Protein AF-A0ABD2MM16-F1 (afdb_monomer_lite)

Structure (mmCIF, N/CA/C/O backbone):
data_AF-A0ABD2MM16-F1
#
_entry.id   AF-A0ABD2MM16-F1
#
loop_
_atom_site.group_PDB
_atom_site.id
_atom_site.type_symbol
_atom_site.label_atom_id
_atom_site.label_alt_id
_atom_site.label_comp_id
_atom_site.label_asym_id
_atom_site.label_entity_id
_atom_site.label_seq_id
_atom_site.pdbx_PDB_ins_code
_atom_site.Cartn_x
_atom_site.Cartn_y
_atom_site.Cartn_z
_atom_site.occupancy
_atom_site.B_iso_or_equiv
_atom_site.auth_seq_id
_atom_site.auth_comp_id
_atom_site.auth_asym_id
_atom_site.auth_atom_id
_atom_site.pdbx_PDB_model_num
ATOM 1 N N . MET A 1 1 ? 62.032 4.791 -33.119 1.00 46.34 1 MET A N 1
ATOM 2 C CA . MET A 1 1 ? 61.736 3.639 -33.998 1.00 46.34 1 MET A CA 1
ATOM 3 C C . MET A 1 1 ? 62.126 2.374 -33.253 1.00 46.34 1 MET A C 1
ATOM 5 O O . MET A 1 1 ? 63.136 2.426 -32.561 1.00 46.34 1 MET A O 1
ATOM 9 N N . ALA A 1 2 ? 61.323 1.317 -33.434 1.00 41.72 2 ALA A N 1
ATOM 10 C CA . ALA A 1 2 ? 61.252 0.031 -32.721 1.00 41.72 2 ALA A CA 1
ATOM 11 C C . ALA A 1 2 ? 60.578 0.062 -31.334 1.00 41.72 2 ALA A C 1
ATOM 13 O O . ALA A 1 2 ? 60.902 0.924 -30.526 1.00 41.72 2 ALA A O 1
ATOM 14 N N . GLU A 1 3 ? 59.758 -0.904 -30.924 1.00 45.78 3 GLU A N 1
ATOM 15 C CA . GLU A 1 3 ? 58.634 -1.665 -31.509 1.00 45.78 3 GLU A CA 1
ATOM 16 C C . GLU A 1 3 ? 58.072 -2.497 -30.333 1.00 45.78 3 GLU A C 1
ATOM 18 O O . GLU A 1 3 ? 58.836 -3.016 -29.523 1.00 45.78 3 GLU A O 1
ATOM 23 N N . ASP A 1 4 ? 56.745 -2.523 -30.213 1.00 50.81 4 ASP A N 1
ATOM 24 C CA . ASP A 1 4 ? 55.861 -3.578 -29.700 1.00 50.81 4 ASP A CA 1
ATOM 25 C C . ASP A 1 4 ? 56.329 -4.600 -28.642 1.00 50.81 4 ASP A C 1
ATOM 27 O O . ASP A 1 4 ? 57.158 -5.474 -28.879 1.00 50.81 4 ASP A O 1
ATOM 31 N N . ALA A 1 5 ? 55.580 -4.651 -27.533 1.00 50.53 5 ALA A N 1
ATOM 32 C CA . ALA A 1 5 ? 55.263 -5.911 -26.859 1.00 50.53 5 ALA A CA 1
ATOM 33 C C . ALA A 1 5 ? 53.827 -5.864 -26.308 1.00 50.53 5 ALA A C 1
ATOM 35 O O . ALA A 1 5 ? 53.541 -5.297 -25.254 1.00 50.53 5 ALA A O 1
ATOM 36 N N . GLN A 1 6 ? 52.914 -6.460 -27.074 1.00 45.72 6 GLN A N 1
ATOM 37 C CA . GLN A 1 6 ? 51.517 -6.704 -26.723 1.00 45.72 6 GLN A CA 1
ATOM 38 C C . GLN A 1 6 ? 51.407 -7.639 -25.511 1.00 45.72 6 GLN A C 1
ATOM 40 O O . GLN A 1 6 ? 51.865 -8.781 -25.541 1.00 45.72 6 GLN A O 1
ATOM 45 N N . THR A 1 7 ? 50.706 -7.196 -24.471 1.00 46.62 7 THR A N 1
ATOM 46 C CA . THR A 1 7 ? 50.263 -8.033 -23.352 1.00 46.62 7 THR A CA 1
ATOM 47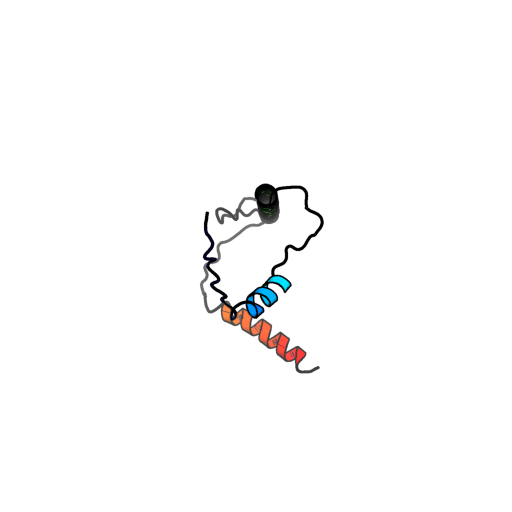 C C . THR A 1 7 ? 49.086 -8.916 -23.787 1.00 46.62 7 THR A C 1
ATOM 49 O O . THR A 1 7 ? 47.918 -8.575 -23.622 1.00 46.62 7 THR A O 1
ATOM 52 N N . LYS A 1 8 ? 49.378 -10.088 -24.363 1.00 49.06 8 LYS A N 1
ATOM 53 C CA . LYS A 1 8 ? 48.384 -11.150 -24.597 1.00 49.06 8 LYS A CA 1
ATOM 54 C C . LYS A 1 8 ? 48.285 -12.061 -23.370 1.00 49.06 8 LYS A C 1
ATOM 56 O O . LYS A 1 8 ? 48.871 -13.136 -23.349 1.00 49.06 8 LYS A O 1
ATOM 61 N N . ASN A 1 9 ? 47.503 -11.654 -22.372 1.00 43.84 9 ASN A N 1
ATOM 62 C CA . ASN A 1 9 ? 47.001 -12.581 -21.355 1.00 43.84 9 ASN A CA 1
ATOM 63 C C . ASN A 1 9 ? 45.690 -13.182 -21.870 1.00 43.84 9 ASN A C 1
ATOM 65 O O . ASN A 1 9 ? 44.625 -12.577 -21.766 1.00 43.84 9 ASN A O 1
ATOM 69 N N . ARG A 1 10 ? 45.798 -14.348 -22.509 1.00 44.19 10 ARG A N 1
ATOM 70 C CA . ARG A 1 10 ? 44.673 -15.110 -23.054 1.00 44.19 10 ARG A CA 1
ATOM 71 C C . ARG A 1 10 ? 44.162 -16.050 -21.959 1.00 44.19 10 ARG A C 1
ATOM 73 O O . ARG A 1 10 ? 44.714 -17.120 -21.737 1.00 44.19 10 ARG A O 1
ATOM 80 N N . ASP A 1 11 ? 43.147 -15.593 -21.232 1.00 52.03 11 ASP A N 1
ATOM 81 C CA . ASP A 1 11 ? 42.379 -16.388 -20.268 1.00 52.03 11 ASP A CA 1
ATOM 82 C C . ASP A 1 11 ? 41.362 -17.250 -21.042 1.00 52.03 11 ASP A C 1
ATOM 84 O O . ASP A 1 11 ? 40.191 -16.903 -21.181 1.00 52.03 11 ASP A O 1
ATOM 88 N N . GLU A 1 12 ? 41.840 -18.339 -21.652 1.00 56.81 12 GLU A N 1
ATOM 89 C CA . GLU A 1 12 ? 41.063 -19.210 -22.556 1.00 56.81 12 GLU A CA 1
ATOM 90 C C . GLU A 1 12 ? 40.096 -20.173 -21.822 1.00 56.81 12 GLU A C 1
ATOM 92 O O . GLU A 1 12 ? 39.495 -21.042 -22.445 1.00 56.81 12 GLU A O 1
ATOM 97 N N . GLY A 1 13 ? 39.899 -20.029 -20.504 1.00 50.56 13 GLY A N 1
ATOM 98 C CA . GLY A 1 13 ? 39.049 -20.926 -19.701 1.00 50.56 13 GLY A CA 1
ATOM 99 C C . GLY A 1 13 ? 37.681 -20.371 -19.282 1.00 50.56 13 GLY A C 1
ATOM 100 O O . GLY A 1 13 ? 36.898 -21.089 -18.657 1.00 50.56 13 GLY A O 1
ATOM 101 N N . ASN A 1 14 ? 37.380 -19.102 -19.574 1.00 52.84 14 ASN A N 1
ATOM 102 C CA . ASN A 1 14 ? 36.227 -18.387 -18.998 1.00 52.84 14 ASN A CA 1
ATOM 103 C C . ASN A 1 14 ? 35.135 -18.010 -20.023 1.00 52.84 14 ASN A C 1
ATOM 105 O O . ASN A 1 14 ? 34.104 -17.436 -19.664 1.00 52.84 14 ASN A O 1
ATOM 109 N N . ASP A 1 15 ? 35.358 -18.317 -21.300 1.00 56.81 15 ASP A N 1
ATOM 110 C CA . ASP A 1 15 ? 34.547 -17.807 -22.410 1.00 56.81 15 ASP A CA 1
ATOM 111 C C . ASP A 1 15 ? 33.161 -18.482 -22.474 1.00 56.81 15 ASP A C 1
ATOM 113 O O . ASP A 1 15 ? 32.135 -17.805 -22.499 1.00 56.81 15 ASP A O 1
ATOM 117 N N . ASP A 1 16 ? 33.086 -19.809 -22.319 1.00 60.78 16 ASP A N 1
ATOM 118 C CA . ASP A 1 16 ? 31.819 -20.559 -22.410 1.00 60.78 16 ASP A CA 1
ATOM 119 C C . ASP A 1 16 ? 30.786 -20.173 -21.338 1.00 60.78 16 ASP A C 1
ATOM 121 O O . ASP A 1 16 ? 29.578 -20.131 -21.596 1.00 60.78 16 ASP A O 1
ATOM 125 N N . ARG A 1 17 ? 31.231 -19.874 -20.107 1.00 58.69 17 ARG A N 1
ATOM 126 C CA . ARG A 1 17 ? 30.316 -19.442 -19.035 1.00 58.69 17 ARG A CA 1
ATOM 127 C C . ARG A 1 17 ? 29.825 -18.018 -19.263 1.00 58.69 17 ARG A C 1
ATOM 129 O O . ARG A 1 17 ? 28.650 -17.760 -19.015 1.00 58.69 17 ARG A O 1
ATOM 136 N N . ARG A 1 18 ? 30.683 -17.113 -19.746 1.00 58.12 18 ARG A N 1
ATOM 137 C CA . ARG A 1 18 ? 30.292 -15.737 -20.094 1.00 58.12 18 ARG A CA 1
ATOM 138 C C . ARG A 1 18 ? 29.312 -15.728 -21.267 1.00 58.12 18 ARG A C 1
ATOM 140 O O . ARG A 1 18 ? 28.219 -15.191 -21.122 1.00 58.12 18 ARG A O 1
ATOM 147 N N . GLN A 1 19 ? 29.610 -16.466 -22.335 1.00 60.47 19 GLN A N 1
ATOM 148 C CA . GLN A 1 19 ? 28.727 -16.607 -23.497 1.00 60.47 19 GLN A CA 1
ATOM 149 C C . GLN A 1 19 ? 27.358 -17.204 -23.136 1.00 60.47 19 GLN A C 1
ATOM 151 O O . GLN A 1 19 ? 26.327 -16.809 -23.688 1.00 60.47 19 GLN A O 1
ATOM 156 N N . LYS A 1 20 ? 27.307 -18.146 -22.183 1.00 62.91 20 LYS A N 1
ATOM 157 C CA . LYS A 1 20 ? 26.036 -18.703 -21.696 1.00 62.91 20 LYS A CA 1
ATOM 158 C C . LYS A 1 20 ? 25.239 -17.701 -20.855 1.00 62.91 20 LYS A C 1
ATOM 160 O O . LYS A 1 20 ? 24.011 -17.716 -20.915 1.00 62.91 20 LYS A O 1
ATOM 165 N N . LEU A 1 21 ? 25.910 -16.844 -20.084 1.00 65.94 21 LEU A N 1
ATOM 166 C CA . LEU A 1 21 ? 25.260 -15.801 -19.287 1.00 65.94 21 LEU A CA 1
ATOM 167 C C . LEU A 1 21 ? 24.700 -14.678 -20.167 1.00 65.94 21 LEU A C 1
ATOM 169 O O . LEU A 1 21 ? 23.588 -14.228 -19.899 1.00 65.94 21 LEU A O 1
ATOM 173 N N . ASP A 1 22 ? 25.393 -14.301 -21.241 1.00 68.75 22 ASP A N 1
ATOM 174 C CA . ASP A 1 22 ? 24.954 -13.245 -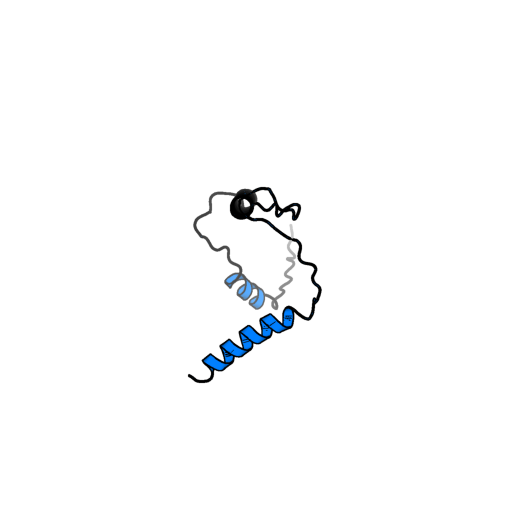22.168 1.00 68.75 22 ASP A CA 1
ATOM 175 C C . ASP A 1 22 ? 23.673 -13.616 -22.929 1.00 68.75 22 ASP A C 1
ATOM 177 O O . ASP A 1 22 ? 22.851 -12.758 -23.243 1.00 68.75 22 ASP A O 1
ATOM 181 N N . ARG A 1 23 ? 23.425 -14.915 -23.148 1.00 73.88 23 ARG A N 1
ATOM 182 C CA . ARG A 1 23 ? 22.154 -15.395 -23.722 1.00 73.88 23 ARG A CA 1
ATOM 183 C C . ARG A 1 23 ? 20.943 -15.147 -22.817 1.00 73.88 23 ARG A C 1
ATOM 185 O O . ARG A 1 23 ? 19.826 -15.045 -23.320 1.00 73.88 23 ARG A O 1
ATOM 192 N N . VAL A 1 24 ? 21.143 -15.100 -21.498 1.00 79.81 24 VAL A N 1
ATOM 193 C CA . VAL A 1 24 ? 20.059 -14.992 -20.503 1.00 79.81 24 VAL A CA 1
ATOM 194 C C . VAL A 1 24 ? 19.960 -13.575 -19.935 1.00 79.81 24 VAL A C 1
ATOM 196 O O . VAL A 1 24 ? 18.862 -13.088 -19.680 1.00 79.81 24 VAL A O 1
ATOM 199 N N . ARG A 1 25 ? 21.092 -12.888 -19.767 1.00 80.56 25 ARG A N 1
ATOM 200 C CA . ARG A 1 25 ? 21.183 -11.518 -19.251 1.00 80.56 25 ARG A CA 1
ATOM 201 C C . ARG A 1 25 ? 21.086 -10.509 -20.388 1.00 80.56 25 ARG A C 1
ATOM 203 O O . ARG A 1 25 ? 22.053 -9.836 -20.723 1.00 80.56 25 ARG A O 1
ATOM 210 N N . ARG A 1 26 ? 19.901 -10.409 -20.976 1.00 77.12 26 ARG A N 1
ATOM 211 C CA . ARG A 1 26 ? 19.597 -9.410 -22.001 1.00 77.12 26 ARG A CA 1
ATOM 212 C C . ARG A 1 26 ? 18.573 -8.417 -21.478 1.00 77.12 26 ARG A C 1
ATOM 214 O O . ARG A 1 26 ? 17.638 -8.808 -20.777 1.00 77.12 26 ARG A O 1
ATOM 221 N N . ARG A 1 27 ? 18.74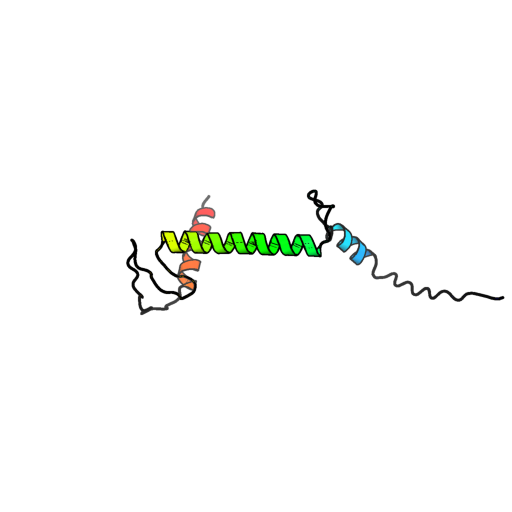0 -7.146 -21.841 1.00 75.75 27 ARG A N 1
ATOM 222 C CA . ARG A 1 27 ? 17.665 -6.163 -21.720 1.00 75.75 27 ARG A CA 1
ATOM 223 C C . ARG A 1 27 ? 16.510 -6.658 -22.591 1.00 75.75 27 ARG A C 1
ATOM 225 O O . ARG A 1 27 ? 16.722 -7.115 -23.713 1.00 75.75 27 ARG A O 1
ATOM 232 N N . LEU A 1 28 ? 15.315 -6.705 -22.012 1.00 79.31 28 LEU A N 1
ATOM 233 C CA . LEU A 1 28 ? 14.113 -7.005 -22.772 1.00 79.31 28 LEU A CA 1
ATOM 234 C C . LEU A 1 28 ? 13.615 -5.682 -23.341 1.00 79.31 28 LEU A C 1
ATOM 236 O O . LEU A 1 28 ? 13.212 -4.796 -22.590 1.00 79.31 28 LEU A O 1
ATOM 240 N N . ASP A 1 29 ? 13.682 -5.550 -24.658 1.00 75.31 29 ASP A N 1
ATOM 241 C CA . ASP A 1 29 ? 13.329 -4.311 -25.337 1.00 75.31 29 ASP A CA 1
ATOM 242 C C . ASP A 1 29 ? 11.816 -4.287 -25.578 1.00 75.31 29 ASP A C 1
ATOM 244 O O . ASP A 1 29 ? 11.307 -4.770 -26.588 1.00 75.31 29 ASP A O 1
ATOM 248 N N . PHE A 1 30 ? 11.079 -3.747 -24.606 1.00 76.69 30 PHE A N 1
ATOM 249 C CA . PHE A 1 30 ? 9.628 -3.533 -24.693 1.00 76.69 30 PHE A CA 1
ATOM 250 C C . PHE A 1 30 ? 9.256 -2.177 -25.330 1.00 76.69 30 PHE A C 1
ATOM 252 O O . PHE A 1 30 ? 8.118 -1.733 -25.201 1.00 76.69 30 PHE A O 1
ATOM 259 N N . GLY A 1 31 ? 10.194 -1.525 -26.032 1.00 66.06 31 GLY A N 1
ATOM 260 C CA . GLY A 1 31 ? 9.941 -0.296 -26.797 1.00 66.06 31 GLY A CA 1
ATOM 261 C C . GLY A 1 31 ? 10.272 1.024 -26.089 1.00 66.06 31 GLY A C 1
ATOM 262 O O . GLY A 1 31 ? 9.649 2.038 -26.390 1.00 66.06 31 GLY A O 1
ATOM 263 N N . THR A 1 32 ? 11.241 1.047 -25.170 1.00 61.25 32 THR A N 1
ATOM 264 C CA . THR A 1 32 ? 11.648 2.250 -24.416 1.00 61.25 32 THR A CA 1
ATOM 265 C C . THR A 1 32 ? 13.128 2.580 -24.626 1.00 61.25 32 THR A C 1
ATOM 267 O O . THR A 1 32 ? 13.950 2.473 -23.716 1.00 61.25 32 THR A O 1
ATOM 270 N N . ASP A 1 33 ? 13.481 3.000 -25.840 1.00 58.56 33 ASP A N 1
ATOM 271 C CA . ASP A 1 33 ? 14.872 3.332 -26.198 1.00 58.56 33 ASP A CA 1
ATOM 272 C C . ASP A 1 33 ? 15.206 4.827 -26.117 1.00 58.56 33 ASP A C 1
ATOM 274 O O . ASP A 1 33 ? 16.281 5.234 -26.548 1.00 58.56 33 ASP A O 1
ATOM 278 N N . SER A 1 34 ? 14.328 5.675 -25.569 1.00 60.41 34 SER A N 1
ATOM 279 C CA . SER A 1 34 ? 14.528 7.125 -25.700 1.00 60.41 34 SER A CA 1
ATOM 280 C C . SER A 1 34 ? 15.058 7.861 -24.468 1.00 60.41 34 SER A C 1
ATOM 282 O O . SER A 1 34 ? 15.354 9.044 -24.615 1.00 60.41 34 SER A O 1
ATOM 284 N N . LEU A 1 35 ? 15.211 7.222 -23.298 1.00 60.59 35 LEU A N 1
ATOM 285 C CA . LEU A 1 35 ? 15.709 7.892 -22.084 1.00 60.59 35 LEU A CA 1
ATOM 286 C C . LEU A 1 35 ? 16.847 7.110 -21.396 1.00 60.59 35 LEU A C 1
ATOM 288 O O . LEU A 1 35 ? 16.856 5.872 -21.444 1.00 60.59 35 LEU A O 1
ATOM 292 N N . PRO A 1 36 ? 17.812 7.806 -20.759 1.00 64.50 36 PRO A N 1
ATOM 293 C CA . PRO A 1 36 ? 18.828 7.186 -19.912 1.00 64.50 36 PRO A CA 1
ATOM 294 C C . PRO A 1 36 ? 18.189 6.325 -18.816 1.00 64.50 36 PRO A C 1
ATOM 296 O O . PRO A 1 36 ? 17.111 6.639 -18.307 1.00 64.50 36 PRO A O 1
ATOM 299 N N . ALA A 1 37 ? 18.862 5.241 -18.423 1.00 64.94 37 ALA A N 1
ATOM 300 C CA . ALA A 1 37 ? 18.346 4.322 -17.409 1.00 64.94 37 ALA A CA 1
ATOM 301 C C . ALA A 1 37 ? 18.066 5.019 -16.064 1.00 64.94 37 ALA A C 1
ATOM 303 O O . ALA A 1 37 ? 17.146 4.613 -15.356 1.00 64.94 37 ALA A O 1
ATOM 304 N N . GLU A 1 38 ? 18.821 6.068 -15.715 1.00 63.25 38 GLU A N 1
ATOM 305 C CA . GLU A 1 38 ? 18.592 6.833 -14.485 1.00 63.25 38 GLU A CA 1
ATOM 306 C C . GLU A 1 38 ? 17.227 7.538 -14.459 1.00 63.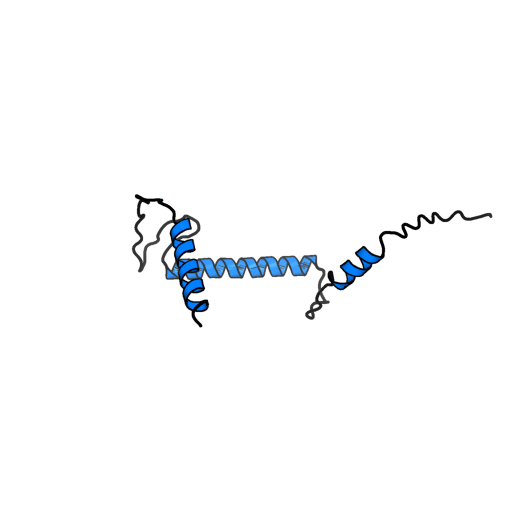25 38 GLU A C 1
ATOM 308 O O . GLU A 1 38 ? 16.561 7.535 -13.426 1.00 63.25 38 GLU A O 1
ATOM 313 N N . GLU A 1 39 ? 16.783 8.094 -15.587 1.00 61.88 39 GLU A N 1
ATOM 314 C CA . GLU A 1 39 ? 15.523 8.842 -15.685 1.00 61.88 39 GLU A CA 1
ATOM 315 C C . GLU A 1 39 ? 14.314 7.894 -15.634 1.00 61.88 39 GLU A C 1
ATOM 317 O O . GLU A 1 39 ? 13.368 8.117 -14.879 1.00 61.88 39 GLU A O 1
ATOM 322 N N . TYR A 1 40 ? 14.406 6.750 -16.321 1.00 65.38 40 TYR A N 1
ATOM 323 C CA . TYR A 1 40 ? 13.367 5.714 -16.308 1.00 65.38 40 TYR A CA 1
ATOM 324 C C . TYR A 1 40 ? 13.173 5.069 -14.926 1.00 65.38 40 TYR A C 1
ATOM 326 O O . TYR A 1 40 ? 12.053 4.742 -14.527 1.00 65.38 40 TYR A O 1
ATOM 334 N N . ASN A 1 41 ? 14.260 4.874 -14.173 1.00 68.81 41 ASN A N 1
ATOM 335 C CA . ASN A 1 41 ? 14.184 4.290 -12.835 1.00 68.81 41 ASN A CA 1
ATOM 336 C C . ASN A 1 41 ? 13.482 5.224 -11.842 1.00 68.81 41 ASN A C 1
ATOM 338 O O . ASN A 1 41 ? 12.700 4.747 -11.022 1.00 68.81 41 ASN A O 1
ATOM 342 N N . PHE A 1 42 ? 13.717 6.535 -11.943 1.00 65.75 42 PHE A N 1
ATOM 343 C CA . PHE A 1 42 ? 13.084 7.523 -11.073 1.00 65.75 42 PHE A CA 1
ATOM 344 C C . PHE A 1 42 ? 11.573 7.627 -11.320 1.00 65.75 42 PHE A C 1
ATOM 346 O O . PHE A 1 42 ? 10.785 7.569 -10.375 1.00 65.75 42 PHE A O 1
ATOM 353 N N . GLU A 1 43 ? 11.150 7.711 -12.585 1.00 70.75 43 GLU A N 1
ATOM 354 C CA . GLU A 1 43 ? 9.725 7.758 -12.941 1.00 70.75 43 GLU A CA 1
ATOM 355 C C . GLU A 1 43 ? 8.981 6.489 -12.506 1.00 70.75 43 GLU A C 1
ATOM 357 O O . GLU A 1 43 ? 7.873 6.560 -11.969 1.00 70.75 43 GLU A O 1
ATOM 362 N N . ASN A 1 44 ? 9.602 5.319 -12.681 1.00 80.19 44 ASN A N 1
ATOM 363 C CA . ASN A 1 44 ? 9.025 4.054 -12.234 1.00 80.19 44 ASN A CA 1
ATOM 364 C C . ASN A 1 44 ? 8.910 3.966 -10.714 1.00 80.19 44 ASN A C 1
ATOM 366 O O . ASN A 1 44 ? 7.914 3.444 -10.209 1.00 80.19 44 ASN A O 1
ATOM 370 N N . GLU A 1 45 ? 9.907 4.460 -9.982 1.00 85.56 45 GLU A N 1
ATOM 371 C CA . GLU A 1 45 ? 9.859 4.488 -8.525 1.00 85.56 45 GLU A CA 1
ATOM 372 C C . GLU A 1 45 ? 8.727 5.399 -8.040 1.00 85.56 45 GLU A C 1
ATOM 374 O O . GLU A 1 45 ? 7.914 4.983 -7.211 1.00 85.56 45 GLU A O 1
ATOM 379 N N . GLU A 1 46 ? 8.600 6.601 -8.604 1.00 87.31 46 GLU A N 1
ATOM 380 C CA . GLU A 1 46 ? 7.524 7.523 -8.247 1.00 87.31 46 GLU A CA 1
ATOM 381 C C . GLU A 1 46 ? 6.140 6.939 -8.589 1.00 87.31 46 GLU A C 1
ATOM 383 O O . GLU A 1 46 ? 5.203 7.018 -7.787 1.00 87.31 46 GLU A O 1
ATOM 388 N N . ALA A 1 47 ? 6.000 6.309 -9.759 1.00 88.06 47 ALA A N 1
ATOM 389 C CA . ALA A 1 47 ? 4.767 5.646 -10.173 1.00 88.06 47 ALA A CA 1
ATOM 390 C C . ALA A 1 47 ? 4.401 4.481 -9.240 1.00 88.06 47 ALA A C 1
ATOM 392 O O . ALA A 1 47 ? 3.243 4.359 -8.827 1.00 88.06 47 ALA A O 1
ATOM 393 N N . ALA A 1 48 ? 5.382 3.661 -8.853 1.00 90.19 48 ALA A N 1
ATOM 394 C CA . ALA A 1 48 ? 5.187 2.581 -7.894 1.00 90.19 48 ALA A CA 1
ATOM 395 C C . ALA A 1 48 ? 4.762 3.129 -6.525 1.00 90.19 48 ALA A C 1
ATOM 397 O O . ALA A 1 48 ? 3.769 2.670 -5.960 1.00 90.19 48 ALA A O 1
ATOM 398 N N . GLN A 1 49 ? 5.443 4.160 -6.014 1.00 91.56 49 GLN A N 1
ATOM 399 C CA . GLN A 1 49 ? 5.095 4.800 -4.743 1.00 91.56 49 GLN A CA 1
ATOM 400 C C . GLN A 1 49 ? 3.677 5.385 -4.764 1.00 91.56 49 GLN A C 1
ATOM 402 O O . GLN A 1 49 ? 2.915 5.188 -3.816 1.00 91.56 49 GLN A O 1
ATOM 407 N N . LYS A 1 50 ? 3.282 6.063 -5.850 1.00 92.69 50 LYS A N 1
ATOM 408 C CA . LYS A 1 50 ? 1.912 6.577 -6.031 1.00 92.69 50 LYS A CA 1
ATOM 409 C C . LYS A 1 50 ? 0.881 5.449 -6.005 1.00 92.69 50 LYS A C 1
ATOM 411 O O . LYS A 1 50 ? -0.152 5.590 -5.353 1.00 92.69 50 LYS A O 1
ATOM 416 N N . PHE A 1 51 ? 1.164 4.335 -6.679 1.00 93.06 51 PHE A N 1
ATOM 417 C CA . PHE A 1 51 ? 0.282 3.170 -6.693 1.00 93.06 51 PHE A CA 1
ATOM 418 C C . PHE A 1 51 ? 0.109 2.565 -5.294 1.00 93.06 51 PHE A C 1
ATOM 420 O O . PHE A 1 51 ? -1.021 2.327 -4.867 1.00 93.06 51 PHE A O 1
ATOM 427 N N . PHE A 1 52 ? 1.207 2.369 -4.559 1.00 91.81 52 PHE A N 1
ATOM 428 C CA . PHE A 1 52 ? 1.156 1.855 -3.189 1.00 91.81 52 PHE A CA 1
ATOM 429 C C . PHE A 1 52 ? 0.422 2.801 -2.245 1.00 91.81 52 PHE A C 1
ATOM 431 O O . PHE A 1 52 ? -0.419 2.353 -1.470 1.00 91.81 52 PHE A O 1
ATOM 438 N N . ARG A 1 53 ? 0.683 4.108 -2.339 1.00 94.75 53 ARG A N 1
ATOM 439 C CA . ARG A 1 53 ? -0.010 5.099 -1.514 1.00 94.75 53 ARG A CA 1
ATOM 440 C C . ARG A 1 53 ? -1.518 5.049 -1.743 1.00 94.75 53 ARG A C 1
ATOM 442 O O . ARG A 1 53 ? -2.267 4.962 -0.779 1.00 94.75 53 ARG A O 1
ATOM 449 N N . LYS A 1 54 ? -1.952 5.004 -3.005 1.00 95.88 54 LYS A N 1
ATOM 450 C CA . LYS A 1 54 ? -3.374 4.903 -3.343 1.00 95.88 54 LYS A CA 1
ATOM 451 C C . LYS A 1 54 ? -4.021 3.637 -2.769 1.00 95.88 54 LYS A C 1
ATOM 453 O O . LYS A 1 54 ? -5.115 3.709 -2.233 1.00 95.88 54 LYS A O 1
ATOM 458 N N . GLN A 1 55 ? -3.343 2.491 -2.838 1.00 96.31 55 GLN A N 1
ATOM 459 C CA . GLN A 1 55 ? -3.847 1.241 -2.250 1.00 96.31 55 GLN A CA 1
ATOM 460 C C . GLN A 1 55 ? -4.069 1.364 -0.737 1.00 96.31 55 GLN A C 1
ATOM 462 O O . GLN A 1 55 ? -5.071 0.876 -0.220 1.00 96.31 55 GLN A O 1
ATOM 467 N N . VAL A 1 56 ? -3.142 2.020 -0.032 1.00 95.25 56 VAL A N 1
ATOM 468 C CA . VAL A 1 56 ? -3.257 2.257 1.412 1.00 95.25 56 VAL A CA 1
ATOM 469 C C . VAL A 1 56 ? -4.393 3.230 1.716 1.00 95.25 56 VAL A C 1
ATOM 471 O O . VAL A 1 56 ? -5.171 2.968 2.627 1.00 95.25 56 VAL A O 1
ATOM 474 N N . GLU A 1 57 ? -4.531 4.307 0.943 1.00 96.12 57 GLU A N 1
ATOM 475 C CA . GLU A 1 57 ? -5.627 5.276 1.078 1.00 96.12 57 GLU A CA 1
ATOM 476 C C . GLU A 1 57 ? -6.995 4.612 0.845 1.00 96.12 57 GLU A C 1
ATOM 478 O O . GLU A 1 57 ? -7.884 4.723 1.689 1.00 96.12 57 GLU A O 1
ATOM 483 N N . ASP A 1 58 ? -7.142 3.850 -0.243 1.00 97.06 58 ASP A N 1
ATOM 484 C CA . ASP A 1 58 ? -8.373 3.128 -0.584 1.00 97.06 58 ASP A CA 1
ATOM 485 C C . ASP A 1 58 ? -8.728 2.089 0.497 1.00 97.06 58 ASP A C 1
ATOM 487 O O . ASP A 1 58 ? -9.893 1.937 0.877 1.00 97.06 58 ASP A O 1
ATOM 491 N N . ALA A 1 59 ? -7.727 1.378 1.027 1.00 95.75 59 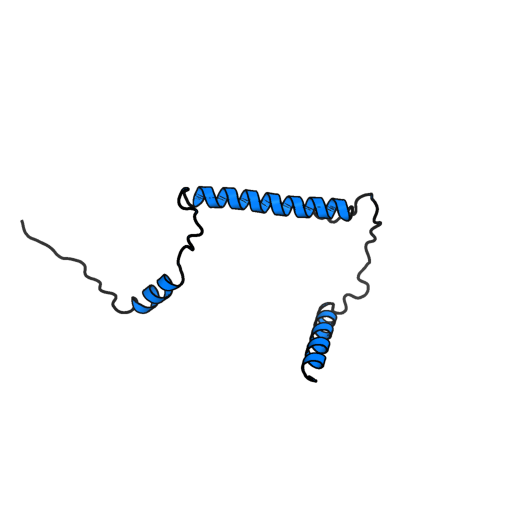ALA A N 1
ATOM 492 C CA . ALA A 1 59 ? -7.926 0.432 2.120 1.00 95.75 59 ALA A CA 1
ATOM 493 C C . ALA A 1 59 ? -8.307 1.143 3.424 1.00 95.75 59 ALA A C 1
ATOM 495 O O . ALA A 1 59 ? -9.234 0.706 4.105 1.00 95.75 59 ALA A O 1
ATOM 496 N N . SER A 1 60 ? -7.624 2.236 3.765 1.00 95.94 60 SER A N 1
ATOM 497 C CA . SER A 1 60 ? -7.889 3.001 4.983 1.00 95.94 60 SER A CA 1
ATOM 498 C C . SER A 1 60 ? -9.304 3.574 4.974 1.00 95.94 60 SER A C 1
ATOM 500 O O . SER A 1 60 ? -10.026 3.422 5.957 1.00 95.94 60 SER A O 1
ATOM 502 N N . ALA A 1 61 ? -9.748 4.116 3.836 1.00 96.12 61 ALA A N 1
ATOM 503 C CA . ALA A 1 61 ? -11.108 4.615 3.659 1.00 96.12 61 ALA A CA 1
ATOM 504 C C . ALA A 1 61 ? -12.161 3.501 3.762 1.00 96.12 61 ALA A C 1
ATOM 506 O O . ALA A 1 61 ? -13.196 3.685 4.393 1.00 96.12 61 ALA A O 1
ATOM 507 N N . LYS A 1 62 ? -11.897 2.327 3.173 1.00 97.12 62 LYS A N 1
ATOM 508 C CA . LYS A 1 62 ? -12.829 1.189 3.201 1.00 97.12 62 LYS A CA 1
ATOM 509 C C . LYS A 1 62 ? -13.034 0.608 4.602 1.00 97.12 62 LYS A C 1
ATOM 511 O O . LYS A 1 62 ? -14.120 0.121 4.907 1.00 97.12 62 LYS A O 1
ATOM 516 N N . TRP A 1 63 ? -11.973 0.582 5.399 1.00 97.62 63 TRP A N 1
ATOM 517 C CA . TRP A 1 63 ? -11.936 -0.112 6.687 1.00 97.62 63 TRP A CA 1
ATOM 518 C C . TRP A 1 63 ? -11.945 0.832 7.890 1.00 97.62 63 TRP A C 1
ATOM 520 O O . TRP A 1 63 ? -11.854 0.345 9.015 1.00 97.62 63 TRP A O 1
ATOM 530 N N . ASN A 1 64 ? -11.993 2.152 7.654 1.00 97.69 64 ASN A N 1
ATOM 531 C CA . ASN A 1 64 ? -11.783 3.203 8.655 1.00 97.69 64 ASN A CA 1
ATOM 532 C C . ASN A 1 64 ? -10.661 2.827 9.636 1.00 97.69 64 ASN A C 1
ATOM 534 O O . ASN A 1 64 ? -10.831 2.824 10.850 1.00 97.69 64 ASN A O 1
ATOM 538 N N . PHE A 1 65 ? -9.506 2.452 9.086 1.00 97.88 65 PHE A N 1
ATOM 539 C CA . PHE A 1 65 ? -8.349 2.007 9.856 1.00 97.88 65 PHE A CA 1
ATOM 540 C C . PHE A 1 65 ? -7.085 2.687 9.339 1.00 97.88 65 PHE A C 1
ATOM 542 O O . PHE A 1 65 ? -6.827 2.717 8.133 1.00 97.88 65 PHE A O 1
ATOM 549 N N . ASP A 1 66 ? -6.290 3.235 10.249 1.00 95.88 66 ASP A N 1
ATOM 550 C CA . ASP A 1 66 ? -4.988 3.816 9.957 1.00 95.88 66 ASP A CA 1
ATOM 551 C C . ASP A 1 66 ? -3.904 2.742 10.082 1.00 95.88 66 ASP A C 1
ATOM 553 O O . ASP A 1 66 ? -3.476 2.368 11.176 1.00 95.88 66 ASP A O 1
ATOM 557 N N . PHE A 1 67 ? -3.439 2.255 8.933 1.00 94.88 67 PHE A N 1
ATOM 558 C CA . PHE A 1 67 ? -2.376 1.254 8.855 1.00 94.88 67 PHE A CA 1
ATOM 559 C C . PHE A 1 67 ? -0.993 1.796 9.235 1.00 94.88 67 PHE A C 1
ATOM 561 O O . PHE A 1 67 ? -0.123 1.000 9.571 1.00 94.88 67 PHE A O 1
ATOM 568 N N . ALA A 1 68 ? -0.763 3.112 9.174 1.00 93.56 68 ALA A N 1
ATOM 569 C CA . ALA A 1 68 ? 0.537 3.693 9.504 1.00 93.56 68 ALA A CA 1
ATOM 570 C C . ALA A 1 68 ? 0.758 3.745 11.019 1.00 93.56 68 ALA A C 1
ATOM 572 O O . ALA A 1 68 ? 1.865 3.490 11.490 1.00 93.56 68 ALA A O 1
ATOM 573 N N . ASN A 1 69 ? -0.300 4.051 11.771 1.00 94.31 69 ASN A N 1
ATOM 574 C CA . ASN A 1 69 ? -0.254 4.115 13.232 1.00 94.31 69 ASN A CA 1
ATOM 575 C C . ASN A 1 69 ? -0.848 2.875 13.918 1.00 94.31 69 ASN A C 1
ATOM 577 O O . ASN A 1 69 ? -0.832 2.798 15.144 1.00 94.31 69 ASN A O 1
ATOM 581 N N . GLU A 1 70 ? -1.366 1.918 13.142 1.00 94.50 70 GLU A N 1
ATOM 582 C CA . GLU A 1 70 ? -2.074 0.726 13.625 1.00 94.50 70 GLU A CA 1
ATOM 583 C C . GLU A 1 70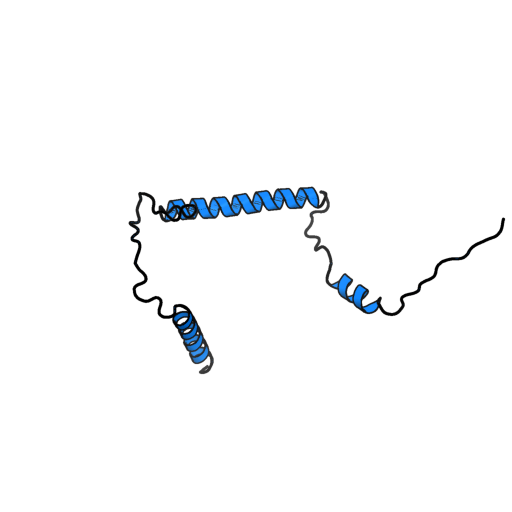 ? -3.252 1.067 14.553 1.00 94.50 70 GLU A C 1
ATOM 585 O O . GLU A 1 70 ? -3.479 0.416 15.577 1.00 94.50 70 GLU A O 1
ATOM 590 N N . MET A 1 71 ? -4.014 2.104 14.199 1.00 95.38 71 MET A N 1
ATOM 591 C CA . MET A 1 71 ? -5.135 2.587 15.003 1.00 95.38 71 MET A CA 1
ATOM 592 C C . MET A 1 71 ? -6.440 2.564 14.210 1.00 95.38 71 MET A C 1
ATOM 594 O O . MET A 1 71 ? -6.466 2.979 13.050 1.00 95.38 71 MET A O 1
ATOM 598 N N . PRO A 1 72 ? -7.552 2.139 14.825 1.00 97.25 72 PRO A N 1
ATOM 599 C CA . PRO A 1 72 ? -8.851 2.311 14.207 1.00 97.25 72 PRO A CA 1
ATOM 600 C C . PRO A 1 72 ? -9.249 3.786 14.173 1.00 97.25 72 PRO A C 1
ATOM 602 O O . PRO A 1 72 ? -8.963 4.549 15.096 1.00 97.25 72 PRO A O 1
ATOM 605 N N . LEU A 1 73 ? -9.915 4.172 13.092 1.00 95.31 73 LEU A N 1
ATOM 606 C CA . LEU A 1 73 ? -10.527 5.480 12.899 1.00 95.31 73 LEU A CA 1
ATOM 607 C C . LEU A 1 73 ? -12.034 5.368 13.131 1.00 95.31 73 LEU A C 1
ATOM 609 O O . LEU A 1 73 ? -12.610 4.282 13.073 1.00 95.31 73 LEU A O 1
ATOM 613 N N . GLU A 1 74 ? -12.686 6.501 13.360 1.00 95.25 74 GLU A N 1
ATOM 614 C CA . GLU A 1 74 ? -14.146 6.558 13.407 1.00 95.25 74 GLU A CA 1
ATOM 615 C C . GLU A 1 74 ? -14.732 6.274 12.015 1.00 95.25 74 GLU A C 1
ATOM 617 O O . GLU A 1 74 ? -14.274 6.828 11.012 1.00 95.25 74 GLU A O 1
ATOM 622 N N . GLY A 1 75 ? -15.739 5.405 11.944 1.00 94.69 75 GLY A N 1
ATOM 623 C CA . GLY A 1 75 ? -16.382 5.037 10.688 1.00 94.69 75 GLY A CA 1
ATOM 624 C C . GLY A 1 75 ? -17.337 3.859 10.835 1.00 94.69 75 GLY A C 1
ATOM 625 O O . GLY A 1 75 ? -17.857 3.601 11.918 1.00 94.69 75 GLY A O 1
ATOM 626 N N . ASP A 1 76 ? -17.565 3.158 9.727 1.00 95.81 76 ASP A N 1
ATOM 627 C CA . ASP A 1 76 ? -18.563 2.087 9.633 1.00 95.81 76 ASP A CA 1
ATOM 628 C C . ASP A 1 76 ? -18.169 0.812 10.401 1.00 95.81 76 ASP A C 1
ATOM 630 O O . ASP A 1 76 ? -19.038 0.026 10.783 1.00 95.81 76 ASP A O 1
ATOM 634 N N . TRP A 1 77 ? -16.870 0.587 10.619 1.00 95.50 77 TRP A N 1
ATOM 635 C CA . TRP A 1 77 ? -16.346 -0.580 11.327 1.00 95.50 77 TRP A CA 1
ATOM 636 C C . TRP A 1 77 ? -15.878 -0.224 12.736 1.00 95.50 77 TRP A C 1
ATOM 638 O O . TRP A 1 77 ? -15.000 0.615 12.923 1.00 95.50 77 TRP A O 1
ATOM 648 N N . GLU A 1 78 ? -16.391 -0.928 13.739 1.00 96.44 78 GLU A N 1
ATOM 649 C CA . GLU A 1 78 ? -15.862 -0.859 15.100 1.00 96.44 78 GLU A CA 1
ATOM 650 C C . GLU A 1 78 ? -14.785 -1.931 15.289 1.00 96.44 78 GLU A C 1
ATOM 652 O O . GLU A 1 78 ? -15.031 -3.127 15.126 1.00 96.44 78 GLU A O 1
ATOM 657 N N . TRP A 1 79 ? -13.571 -1.499 15.624 1.00 95.69 79 TRP A N 1
ATOM 658 C CA . TRP A 1 79 ? -12.428 -2.386 15.816 1.00 95.69 79 TRP A CA 1
ATOM 659 C C . TRP A 1 79 ? -12.161 -2.612 17.300 1.00 95.69 79 TRP A C 1
ATOM 661 O O . TRP A 1 79 ? -12.013 -1.662 18.068 1.00 95.69 79 TRP A O 1
ATOM 671 N N . GLU A 1 80 ? -11.996 -3.873 17.687 1.00 93.00 80 GLU A N 1
ATOM 672 C CA . GLU A 1 80 ? -11.541 -4.251 19.022 1.00 93.00 80 GLU A CA 1
ATOM 673 C C . GLU A 1 80 ? -10.188 -4.965 18.967 1.00 93.00 80 GLU A C 1
ATOM 675 O O . GLU A 1 80 ? -9.914 -5.792 18.093 1.00 93.00 80 GLU A O 1
ATOM 680 N N . LYS A 1 81 ? -9.316 -4.658 19.931 1.00 90.81 81 LYS A N 1
ATOM 681 C CA . LYS A 1 81 ? -8.047 -5.368 20.086 1.00 90.81 81 LYS A CA 1
ATOM 682 C C . LYS A 1 81 ? -8.290 -6.648 20.874 1.00 90.81 81 LYS A C 1
ATOM 684 O O . LYS A 1 81 ? -8.444 -6.618 22.092 1.00 90.81 81 LYS A O 1
ATOM 689 N N . VAL A 1 82 ? -8.284 -7.781 20.183 1.00 87.25 82 VAL A N 1
ATOM 690 C CA . VAL A 1 82 ? -8.434 -9.090 20.822 1.00 87.25 82 VAL A CA 1
ATOM 691 C C . VAL A 1 82 ? -7.085 -9.531 21.389 1.00 87.25 82 VAL A C 1
ATOM 693 O O . VAL A 1 82 ? -6.116 -9.722 20.652 1.00 87.25 82 VAL A O 1
ATOM 696 N N . GLU A 1 83 ? -7.003 -9.702 22.711 1.00 83.12 83 GLU A N 1
ATOM 697 C CA . GLU A 1 83 ? -5.829 -10.314 23.333 1.00 83.12 83 GLU A CA 1
ATOM 698 C C . GLU A 1 83 ? -5.654 -11.738 22.807 1.00 83.12 83 GLU A C 1
ATOM 700 O O . GLU A 1 83 ? -6.576 -12.556 22.848 1.00 83.12 83 GLU A O 1
ATOM 705 N N . SER A 1 84 ? -4.449 -12.060 22.340 1.00 70.38 84 SER A N 1
ATOM 706 C CA . SER A 1 84 ? -4.090 -13.400 21.885 1.00 70.38 84 SER A CA 1
ATOM 707 C C . SER A 1 84 ? -3.987 -14.359 23.078 1.00 70.38 84 SER A C 1
ATOM 709 O O . SER A 1 84 ? -2.900 -14.794 23.443 1.00 70.38 84 SER A O 1
ATOM 711 N N . ARG A 1 85 ? -5.115 -14.704 23.713 1.00 62.62 85 ARG A N 1
ATOM 712 C CA . ARG A 1 85 ? -5.143 -15.601 24.884 1.00 62.62 85 ARG A CA 1
ATOM 713 C C . ARG A 1 85 ? -4.636 -17.014 24.581 1.00 62.62 85 ARG A C 1
ATOM 715 O O . ARG A 1 85 ? -4.344 -17.744 25.513 1.00 62.62 85 ARG A O 1
ATOM 722 N N . ASN A 1 86 ? -4.474 -17.363 23.302 1.00 56.00 86 ASN A N 1
ATOM 723 C CA . ASN A 1 86 ? -3.805 -18.569 22.824 1.00 56.00 86 ASN A CA 1
ATOM 724 C C . ASN A 1 86 ? -3.064 -18.272 21.506 1.00 56.00 86 ASN A C 1
ATOM 726 O O . ASN A 1 86 ? -3.579 -18.566 20.431 1.00 56.00 86 ASN A O 1
ATOM 730 N N . GLN A 1 87 ? -1.834 -17.746 21.550 1.00 55.00 87 GLN A N 1
ATOM 731 C CA . GLN A 1 87 ? -0.878 -17.954 20.445 1.00 55.00 87 GLN A CA 1
ATOM 732 C C . GLN A 1 87 ? -0.398 -19.423 20.426 1.00 55.00 87 GLN A C 1
ATOM 734 O O . GLN A 1 87 ? 0.798 -19.698 20.395 1.00 55.00 87 GLN A O 1
ATOM 739 N N . LEU A 1 88 ? -1.319 -20.388 20.478 1.00 52.16 88 LEU A N 1
ATOM 740 C CA . LEU A 1 88 ? -1.005 -21.758 20.095 1.00 52.16 88 LEU A CA 1
ATOM 741 C C . LEU A 1 88 ? -1.143 -21.829 18.573 1.00 52.16 88 LEU A C 1
ATOM 743 O O . LEU A 1 88 ? -2.230 -21.894 18.012 1.00 52.16 88 LEU A O 1
ATOM 747 N N . ASP A 1 89 ? 0.016 -21.660 17.951 1.00 56.44 89 ASP A N 1
ATOM 748 C CA . ASP A 1 89 ? 0.417 -22.136 16.634 1.00 56.44 89 ASP A CA 1
ATOM 749 C C . ASP A 1 89 ? -0.494 -21.847 15.423 1.00 56.44 89 ASP A C 1
ATOM 751 O O . ASP A 1 89 ? -1.040 -22.720 14.750 1.00 56.44 89 ASP A O 1
ATOM 755 N N . TYR A 1 90 ? -0.547 -20.577 15.020 1.00 54.81 90 TYR A N 1
ATOM 756 C CA . TYR A 1 90 ? -1.068 -20.182 13.703 1.00 54.81 90 TYR A CA 1
ATOM 757 C C . TYR A 1 90 ? -0.280 -20.788 12.518 1.00 54.81 90 TYR A C 1
ATOM 759 O O . TYR A 1 90 ? -0.743 -20.695 11.378 1.00 54.81 90 TYR A O 1
ATOM 767 N N . LYS A 1 91 ? 0.875 -21.441 12.738 1.00 56.31 91 LYS A N 1
ATOM 768 C CA . LYS A 1 91 ? 1.563 -22.210 11.687 1.00 56.31 91 LYS A CA 1
ATOM 769 C C . LYS A 1 91 ? 0.900 -23.574 11.454 1.00 56.31 91 LYS A C 1
ATOM 771 O O . LYS A 1 91 ? 0.829 -24.005 10.301 1.00 56.31 91 LYS A O 1
ATOM 776 N N . GLU A 1 92 ? 0.320 -24.204 12.474 1.00 54.09 92 GLU A N 1
ATOM 777 C CA . GLU A 1 92 ? -0.359 -25.504 12.343 1.00 54.09 92 GLU A CA 1
ATOM 778 C C . GLU A 1 92 ? -1.647 -25.398 11.506 1.00 54.09 92 GLU A C 1
ATOM 780 O O . GLU A 1 92 ? -1.834 -26.168 10.561 1.00 54.09 92 GLU A O 1
ATOM 785 N N . LEU A 1 93 ? -2.455 -24.349 11.707 1.00 53.84 93 LEU A N 1
ATOM 786 C CA . LEU A 1 93 ? -3.703 -24.124 10.952 1.00 53.84 93 LEU A CA 1
ATOM 787 C C . LEU A 1 93 ? -3.491 -23.951 9.435 1.00 53.84 93 LEU A C 1
ATOM 789 O O . LEU A 1 93 ? -4.331 -24.345 8.620 1.00 53.84 93 LEU A O 1
ATOM 793 N N . THR A 1 94 ? -2.359 -23.369 9.021 1.00 51.62 94 THR A N 1
ATOM 794 C CA . THR A 1 94 ? -2.031 -23.236 7.587 1.00 51.62 94 THR A CA 1
ATOM 795 C C . THR A 1 94 ? -1.536 -24.539 6.965 1.00 51.62 94 THR A C 1
ATOM 797 O O . THR A 1 94 ? -1.661 -24.727 5.751 1.00 51.62 94 THR A O 1
ATOM 800 N N . THR A 1 95 ? -1.013 -25.451 7.786 1.00 54.31 95 THR A N 1
ATOM 801 C CA . THR A 1 95 ? -0.533 -26.767 7.357 1.00 54.31 95 THR A CA 1
ATOM 802 C C . THR A 1 95 ? -1.718 -27.703 7.115 1.00 54.31 95 THR A C 1
ATOM 804 O O . THR A 1 95 ? -1.792 -28.349 6.071 1.00 54.31 95 THR A O 1
ATOM 807 N N . GLU A 1 96 ? -2.727 -27.675 7.989 1.00 53.12 96 GLU A N 1
ATOM 808 C CA . GLU A 1 96 ? -3.947 -28.484 7.848 1.00 53.12 96 GLU A CA 1
ATOM 809 C C . GLU A 1 96 ? -4.762 -28.160 6.584 1.00 53.12 96 GLU A C 1
ATOM 811 O O . GLU A 1 96 ? -5.277 -29.065 5.922 1.00 53.12 96 GLU A O 1
ATOM 816 N N . ARG A 1 97 ? -4.847 -26.879 6.184 1.00 53.69 97 ARG A N 1
ATOM 817 C CA . ARG A 1 97 ? -5.525 -26.488 4.929 1.00 53.69 97 ARG A CA 1
ATOM 818 C C . ARG A 1 97 ? -4.818 -27.000 3.673 1.00 53.69 97 ARG A C 1
ATOM 820 O O . ARG A 1 97 ? -5.483 -27.193 2.657 1.00 53.69 97 ARG A O 1
ATOM 827 N N . LYS A 1 98 ? -3.498 -27.206 3.718 1.00 57.97 98 LYS A N 1
ATOM 828 C CA . LYS A 1 98 ? -2.739 -27.772 2.591 1.00 57.97 98 LYS A CA 1
ATOM 829 C C . LYS A 1 98 ? -2.903 -29.289 2.520 1.00 57.97 98 LYS A C 1
ATOM 831 O O . LYS A 1 98 ? -3.165 -29.806 1.443 1.00 57.97 98 LYS A O 1
ATOM 836 N N . ILE A 1 99 ? -2.873 -29.971 3.667 1.00 57.19 99 ILE A N 1
ATOM 837 C CA . ILE A 1 99 ? -3.020 -31.433 3.742 1.00 57.19 99 ILE A CA 1
ATOM 838 C C . ILE A 1 99 ? -4.376 -31.889 3.179 1.00 57.19 99 ILE A C 1
ATOM 840 O O . ILE A 1 99 ? -4.410 -32.783 2.339 1.00 57.19 99 ILE A O 1
ATOM 844 N N . LYS A 1 100 ? -5.484 -31.219 3.533 1.00 58.34 100 LYS A N 1
ATOM 845 C CA . LYS A 1 100 ? -6.816 -31.581 3.005 1.00 58.34 100 LYS A CA 1
ATOM 846 C C . LYS A 1 100 ? -6.939 -31.414 1.487 1.00 58.34 100 LYS A C 1
ATOM 848 O O . LYS A 1 100 ? -7.590 -32.219 0.831 1.00 58.34 100 LYS A O 1
ATOM 853 N N . LYS A 1 101 ? -6.297 -30.389 0.919 1.00 58.41 101 LYS A N 1
ATOM 854 C CA . LYS A 1 101 ? -6.337 -30.126 -0.528 1.00 58.41 101 LYS A CA 1
ATOM 855 C C . LYS A 1 101 ? -5.497 -31.132 -1.327 1.00 58.41 101 LYS A C 1
ATOM 857 O O . LYS A 1 101 ? -5.829 -31.433 -2.471 1.00 58.41 101 LYS A O 1
ATOM 862 N N . ASP A 1 102 ? -4.439 -31.668 -0.722 1.00 57.22 102 ASP A N 1
ATOM 863 C CA . ASP A 1 102 ? -3.580 -32.681 -1.342 1.00 57.22 102 ASP A CA 1
ATOM 864 C C . ASP A 1 102 ? -4.147 -34.108 -1.221 1.00 57.22 102 ASP A C 1
ATOM 866 O O . ASP A 1 102 ? -3.794 -34.965 -2.033 1.00 57.22 102 ASP A O 1
ATOM 870 N N . GLU A 1 103 ? -5.022 -34.376 -0.245 1.00 58.22 103 GLU A N 1
ATOM 871 C CA . GLU A 1 103 ? -5.753 -35.648 -0.117 1.00 58.22 103 GLU A CA 1
ATOM 872 C C . GLU A 1 103 ? -6.917 -35.760 -1.113 1.00 58.22 103 GLU A C 1
ATOM 874 O O . GLU A 1 103 ? -7.068 -36.802 -1.750 1.00 58.22 103 GLU A O 1
ATOM 879 N N . GLU A 1 104 ? -7.692 -34.690 -1.331 1.00 57.84 104 GLU A N 1
ATOM 880 C CA . GLU A 1 104 ? -8.754 -34.677 -2.355 1.00 57.84 104 GLU A CA 1
ATOM 881 C C . GLU A 1 104 ? -8.197 -34.871 -3.776 1.00 57.84 104 GLU A C 1
ATOM 883 O O . GLU A 1 104 ? -8.789 -35.587 -4.579 1.00 57.84 104 GLU A O 1
ATOM 888 N N . ASN A 1 105 ? -7.018 -34.316 -4.073 1.00 56.53 105 ASN A N 1
ATOM 889 C CA . ASN A 1 105 ? -6.362 -34.462 -5.379 1.00 56.53 105 ASN A CA 1
ATOM 890 C C . ASN A 1 105 ? -5.644 -35.808 -5.583 1.00 56.53 105 ASN A C 1
ATOM 892 O O . ASN A 1 105 ? -5.151 -36.063 -6.679 1.00 56.53 105 ASN A O 1
ATOM 896 N N . ARG A 1 106 ? -5.537 -36.653 -4.548 1.00 56.75 106 ARG A N 1
ATOM 897 C CA . ARG A 1 106 ? -4.916 -37.989 -4.636 1.00 56.75 106 ARG A CA 1
ATOM 898 C C . ARG A 1 106 ? -5.926 -39.124 -4.837 1.00 56.75 106 ARG A C 1
ATOM 900 O O . ARG A 1 106 ? -5.506 -40.247 -5.094 1.00 56.75 106 ARG A O 1
ATOM 907 N N . ASN A 1 107 ? -7.221 -38.826 -4.721 1.00 54.78 107 ASN A N 1
ATOM 908 C CA . ASN A 1 107 ? -8.334 -39.770 -4.886 1.00 54.78 107 ASN A CA 1
ATOM 909 C C . ASN A 1 107 ? -9.117 -39.570 -6.204 1.00 54.78 107 ASN A C 1
ATOM 911 O O . ASN A 1 107 ? -10.234 -40.075 -6.332 1.00 54.78 107 ASN A O 1
ATOM 915 N N . VAL A 1 108 ? -8.532 -38.862 -7.176 1.00 50.47 108 VAL A N 1
ATOM 916 C CA . VAL A 1 108 ? -8.990 -38.751 -8.576 1.00 50.47 108 VAL A CA 1
ATOM 917 C C . VAL A 1 108 ? -7.888 -39.285 -9.482 1.00 50.47 108 VAL A C 1
ATOM 919 O O . VAL A 1 108 ? -8.229 -39.974 -10.468 1.00 50.47 108 VAL A O 1
#

Foldseek 3Di:
DDDDDDPPPDPVPCPVVVVVVPVVPDDDCPPPPPDDPVVVVVVVVVVVVVVVVVVQVVVCVVQCADPVVRGHHDDDDDDDDDDCPDPPDPPVVVVVVVVVVVVVVVVD

Radius of gyration: 28.9 Å; chains: 1; bounding box: 80×49×59 Å

Organism: NCBI:txid559131

pLDDT: mean 71.95, std 18.27, range [41.72, 97.88]

Sequence (108 aa):
MAEDAQTKNRDEGNDDRRQKLDRVRRRLDFGTDSLPAEEYNFENEEAAQKFFRKQVEDASAKWNFDFANEMPLEGDWEWEKVESRNQLDYKELTTERKIKKDEENRNV

Secondary structure (DSSP, 8-state):
-----------TTSHHHHHHHHTTS----SS--SS-HHHHHHHHHHHHHHHHHHHHHHHHHHHTEETTTTEEPSSS--------TT---HHHHHHHHHHHHHHHTT--

InterPro domains:
  IPR003175 Cyclin-dependent kinase inhibitor domain [PF02234] (43-82)
  IPR029841 Cyclin-dependent kinase inhibitor 1 [PTHR46778] (47-103)
  IPR044898 Cyclin-dependent kinase inhibitor domain superfamily [G3DSA:4.10.365.10] (19-107)